Protein AF-A0A523Q038-F1 (afdb_monomer_lite)

Structure (mmCIF, N/CA/C/O backbone):
data_AF-A0A523Q038-F1
#
_entry.id   AF-A0A523Q038-F1
#
loop_
_atom_site.group_PDB
_atom_site.id
_atom_site.type_symbol
_atom_site.label_atom_id
_atom_site.label_alt_id
_atom_site.label_comp_id
_atom_site.label_asym_id
_atom_site.label_entity_id
_atom_site.label_seq_id
_atom_site.pdbx_PDB_ins_code
_atom_site.Cartn_x
_atom_site.Cartn_y
_atom_site.Cartn_z
_atom_site.occupancy
_atom_site.B_iso_or_equiv
_atom_site.auth_seq_id
_atom_site.auth_comp_id
_atom_site.auth_asym_id
_atom_site.auth_atom_id
_atom_site.pdbx_PDB_model_num
ATOM 1 N N . MET A 1 1 ? 17.035 8.310 3.390 1.00 38.12 1 MET A N 1
ATOM 2 C CA . MET A 1 1 ? 17.484 6.929 3.120 1.00 38.12 1 MET A CA 1
ATOM 3 C C . MET A 1 1 ? 16.239 6.077 2.924 1.00 38.12 1 MET A C 1
ATOM 5 O O . MET A 1 1 ? 15.347 6.173 3.760 1.00 38.12 1 MET A O 1
ATOM 9 N N . LEU A 1 2 ? 16.125 5.343 1.808 1.00 38.75 2 LEU A N 1
ATOM 10 C CA . LEU A 1 2 ? 15.128 4.269 1.691 1.00 38.75 2 LEU A CA 1
ATOM 11 C C . LEU A 1 2 ? 15.397 3.254 2.815 1.00 38.75 2 LEU A C 1
ATOM 13 O O . LEU A 1 2 ? 16.557 3.040 3.157 1.00 38.75 2 LEU A O 1
ATOM 17 N N . ASN A 1 3 ? 14.339 2.700 3.413 1.00 50.47 3 ASN A N 1
ATOM 18 C CA . ASN A 1 3 ? 14.420 1.778 4.552 1.00 50.47 3 ASN A CA 1
ATOM 19 C C . ASN A 1 3 ? 15.480 0.688 4.324 1.00 50.47 3 ASN A C 1
ATOM 21 O O . ASN A 1 3 ? 15.576 0.169 3.209 1.00 50.47 3 ASN A O 1
ATOM 25 N N . ALA A 1 4 ? 16.228 0.338 5.378 1.00 48.00 4 ALA A N 1
ATOM 26 C CA . ALA A 1 4 ? 17.200 -0.755 5.343 1.00 48.00 4 ALA A CA 1
ATOM 27 C C . ALA A 1 4 ? 16.558 -2.026 4.764 1.00 48.00 4 ALA A C 1
ATOM 29 O O . ALA A 1 4 ? 15.355 -2.248 4.936 1.00 48.00 4 ALA A O 1
ATOM 30 N N . ALA A 1 5 ? 17.325 -2.812 4.014 1.00 51.38 5 ALA A N 1
ATOM 31 C CA . ALA A 1 5 ? 16.847 -4.068 3.453 1.00 51.38 5 ALA A CA 1
ATOM 32 C C . ALA A 1 5 ? 16.544 -5.073 4.575 1.00 51.38 5 ALA A C 1
ATOM 34 O O . ALA A 1 5 ? 17.191 -5.055 5.620 1.00 51.38 5 ALA A O 1
ATOM 35 N N . ASN A 1 6 ? 15.558 -5.941 4.361 1.00 57.84 6 ASN A N 1
ATOM 36 C CA . ASN A 1 6 ? 15.314 -7.064 5.256 1.00 57.84 6 ASN A CA 1
ATOM 37 C C . ASN A 1 6 ? 16.495 -8.043 5.132 1.00 57.84 6 ASN A C 1
ATOM 39 O O . ASN A 1 6 ? 16.760 -8.549 4.042 1.00 57.84 6 ASN A O 1
ATOM 43 N N . GLU A 1 7 ? 17.184 -8.316 6.242 1.00 57.38 7 GLU A N 1
ATOM 44 C CA . GLU A 1 7 ? 18.430 -9.102 6.277 1.00 57.38 7 GLU A CA 1
ATOM 45 C C . GLU A 1 7 ? 18.273 -10.540 5.757 1.00 57.38 7 GLU A C 1
ATOM 47 O O . GLU A 1 7 ? 19.226 -11.112 5.240 1.00 57.38 7 GLU A O 1
ATOM 52 N N . ASN A 1 8 ? 17.062 -11.102 5.809 1.00 53.38 8 ASN A N 1
ATOM 53 C CA . ASN A 1 8 ? 16.779 -12.461 5.343 1.00 53.38 8 ASN A CA 1
ATOM 54 C C . ASN A 1 8 ? 16.465 -12.538 3.841 1.00 53.38 8 ASN A C 1
ATOM 56 O O . ASN A 1 8 ? 16.474 -13.626 3.273 1.00 53.38 8 ASN A O 1
ATOM 60 N N . THR A 1 9 ? 16.134 -11.414 3.195 1.00 50.66 9 THR A N 1
ATOM 61 C CA . THR A 1 9 ? 15.661 -11.403 1.794 1.00 50.66 9 THR A CA 1
ATOM 62 C C . THR A 1 9 ? 16.436 -10.454 0.882 1.00 50.66 9 THR A C 1
ATOM 64 O O . THR A 1 9 ? 16.303 -10.550 -0.334 1.00 50.66 9 THR A O 1
ATOM 67 N N . GLY A 1 10 ? 17.218 -9.512 1.424 1.00 49.88 10 GLY A N 1
ATOM 68 C CA . GLY A 1 10 ? 17.968 -8.504 0.659 1.00 49.88 10 GLY A CA 1
ATOM 69 C C . GLY A 1 10 ? 17.097 -7.478 -0.082 1.00 49.88 10 GLY A C 1
ATOM 70 O O . GLY A 1 10 ? 17.608 -6.513 -0.647 1.00 49.88 10 GLY A O 1
ATOM 71 N N . LEU A 1 11 ? 15.775 -7.651 -0.061 1.00 49.03 11 LEU A N 1
ATOM 72 C CA . LEU A 1 11 ? 14.808 -6.709 -0.603 1.00 49.03 11 LEU A CA 1
ATOM 73 C C . LEU A 1 11 ? 14.642 -5.537 0.374 1.00 49.03 11 LEU A C 1
ATOM 75 O O . LEU A 1 11 ? 14.868 -5.711 1.577 1.00 49.03 11 LEU A O 1
ATOM 79 N N . PRO A 1 12 ? 14.212 -4.341 -0.085 1.00 53.66 12 PRO A N 1
ATOM 80 C CA . PRO A 1 12 ? 13.789 -3.288 0.837 1.00 53.66 12 PRO A CA 1
ATOM 81 C C . PRO A 1 12 ? 12.841 -3.902 1.876 1.00 53.66 12 PRO A C 1
ATOM 83 O O . PRO A 1 12 ? 12.113 -4.826 1.524 1.00 53.66 12 PRO A O 1
ATOM 86 N N . THR A 1 13 ? 12.754 -3.390 3.107 1.00 53.22 13 THR A N 1
ATOM 87 C CA . THR A 1 13 ? 11.785 -3.866 4.139 1.00 53.22 13 THR A CA 1
ATOM 88 C C . THR A 1 13 ? 10.290 -3.719 3.722 1.00 53.22 13 THR A C 1
ATOM 90 O O . THR A 1 13 ? 9.388 -3.737 4.547 1.00 53.22 13 THR A O 1
ATOM 93 N N . GLN A 1 14 ? 10.035 -3.528 2.419 1.00 59.28 14 GLN A N 1
ATOM 94 C CA . GLN A 1 14 ? 8.834 -3.736 1.614 1.00 59.28 14 GLN A CA 1
ATOM 95 C C . GLN A 1 14 ? 7.544 -3.726 2.410 1.00 59.28 14 GLN A C 1
ATOM 97 O O . GLN A 1 14 ? 7.105 -4.761 2.891 1.00 59.28 14 GLN A O 1
ATOM 102 N N . MET A 1 15 ? 6.942 -2.531 2.451 1.00 67.94 15 MET A N 1
ATOM 103 C CA . MET A 1 15 ? 5.512 -2.223 2.549 1.00 67.94 15 MET A CA 1
ATOM 104 C C . MET A 1 15 ? 4.606 -3.355 3.057 1.00 67.94 15 MET A C 1
ATOM 106 O O . MET A 1 15 ? 3.606 -3.631 2.402 1.00 67.94 15 MET A O 1
ATOM 110 N N . SER A 1 16 ? 4.903 -4.039 4.163 1.00 76.75 16 SER A N 1
ATOM 111 C CA . SER A 1 16 ? 4.009 -5.083 4.670 1.00 76.75 16 SER A CA 1
ATOM 112 C C . SER A 1 16 ? 2.642 -4.456 4.938 1.00 76.75 16 SER A C 1
ATOM 114 O O . SER A 1 16 ? 2.546 -3.239 5.134 1.00 76.75 16 SER A O 1
ATOM 116 N N . MET A 1 17 ? 1.563 -5.243 4.922 1.00 82.81 17 MET A N 1
ATOM 117 C CA . MET A 1 17 ? 0.255 -4.655 5.230 1.00 82.81 17 MET A CA 1
ATOM 118 C C . MET A 1 17 ? 0.255 -3.972 6.601 1.00 82.81 17 MET A C 1
ATOM 120 O O . MET A 1 17 ? -0.293 -2.879 6.730 1.00 82.81 17 MET A O 1
ATOM 124 N N . ASP A 1 18 ? 0.954 -4.543 7.580 1.00 83.56 18 ASP A N 1
ATOM 125 C CA . ASP A 1 18 ? 1.112 -3.932 8.898 1.00 83.56 18 ASP A CA 1
ATOM 126 C C . ASP A 1 18 ? 1.872 -2.608 8.826 1.00 83.56 18 ASP A C 1
ATOM 128 O O . ASP A 1 18 ? 1.383 -1.597 9.330 1.00 83.56 18 ASP A O 1
ATOM 132 N N . TRP A 1 19 ? 2.991 -2.552 8.094 1.00 83.31 19 TRP A N 1
ATOM 133 C CA . TRP A 1 19 ? 3.725 -1.303 7.883 1.00 83.31 19 TRP A CA 1
ATOM 134 C C . TRP A 1 19 ? 2.856 -0.231 7.212 1.00 83.31 19 TRP A C 1
ATOM 136 O O . TRP A 1 19 ? 2.914 0.938 7.594 1.00 83.31 19 TRP A O 1
ATOM 146 N N . VAL A 1 20 ? 2.011 -0.602 6.242 1.00 85.88 20 VAL A N 1
ATOM 147 C CA . VAL A 1 20 ? 1.094 0.340 5.580 1.00 85.88 20 VAL A CA 1
ATOM 148 C C . VAL A 1 20 ? 0.145 0.977 6.595 1.00 85.88 20 VAL A C 1
ATOM 150 O O . VAL A 1 20 ? -0.023 2.198 6.597 1.00 85.88 20 VAL A O 1
ATOM 153 N N . PHE A 1 21 ? -0.449 0.204 7.500 1.00 89.25 21 PHE A N 1
ATOM 154 C CA . PHE A 1 21 ?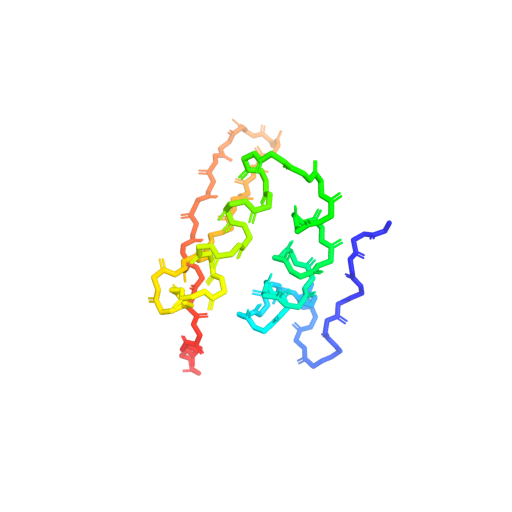 -1.368 0.777 8.484 1.00 89.25 21 PHE A CA 1
ATOM 155 C C . PHE A 1 21 ? -0.645 1.521 9.606 1.00 89.25 21 PHE A C 1
ATOM 157 O O . PHE A 1 21 ? -1.052 2.628 9.963 1.00 89.25 21 PHE A O 1
ATOM 164 N N . GLU A 1 22 ? 0.441 0.965 10.136 1.00 86.62 22 GLU A N 1
ATOM 165 C CA . GLU A 1 22 ? 1.192 1.578 11.230 1.00 86.62 22 GLU A CA 1
ATOM 166 C C . GLU A 1 22 ? 1.910 2.858 10.811 1.00 86.62 22 GLU A C 1
ATOM 168 O O . GLU A 1 22 ? 1.951 3.825 11.572 1.00 86.62 22 GLU A O 1
ATOM 173 N N . HIS A 1 23 ? 2.488 2.879 9.611 1.00 84.62 23 HIS A N 1
ATOM 174 C CA . HIS A 1 23 ? 3.290 3.999 9.145 1.00 84.62 23 HIS A CA 1
ATOM 175 C C . HIS A 1 23 ? 2.484 4.960 8.273 1.00 84.62 23 HIS A C 1
ATOM 177 O O . HIS A 1 23 ? 2.458 6.161 8.541 1.00 84.62 23 HIS A O 1
ATOM 183 N N . VAL A 1 24 ? 1.807 4.468 7.233 1.00 86.75 24 VAL A N 1
ATOM 184 C CA . VAL A 1 24 ? 1.138 5.354 6.268 1.00 86.75 24 VAL A CA 1
ATOM 185 C C . VAL A 1 24 ? -0.157 5.906 6.856 1.00 86.75 24 VAL A C 1
ATOM 187 O O . VAL A 1 24 ? -0.306 7.125 6.953 1.00 86.75 24 VAL A O 1
ATOM 190 N N . ALA A 1 25 ? -1.071 5.045 7.307 1.00 88.31 25 ALA A N 1
ATOM 191 C CA . ALA A 1 25 ? -2.349 5.510 7.846 1.00 88.31 25 ALA A CA 1
ATOM 192 C C . ALA A 1 25 ? -2.166 6.228 9.196 1.00 88.31 25 ALA A C 1
ATOM 194 O O . ALA A 1 25 ? -2.494 7.409 9.312 1.00 88.31 25 ALA A O 1
ATOM 195 N N . ASN A 1 26 ? -1.570 5.550 10.182 1.00 87.62 26 ASN A N 1
ATOM 196 C CA . ASN A 1 26 ? -1.532 6.013 11.573 1.00 87.62 26 ASN A CA 1
ATOM 197 C C . ASN A 1 26 ? -0.461 7.063 11.890 1.00 87.62 26 ASN A C 1
ATOM 199 O O . ASN A 1 26 ? -0.581 7.737 12.907 1.00 87.62 26 ASN A O 1
ATOM 203 N N . LYS A 1 27 ? 0.592 7.210 11.074 1.00 84.38 27 LYS A N 1
ATOM 204 C CA . LYS A 1 27 ? 1.680 8.171 11.353 1.00 84.38 27 LYS A CA 1
ATOM 205 C C . LYS A 1 27 ? 1.836 9.262 10.305 1.00 84.38 27 LYS A C 1
ATOM 207 O O . LYS A 1 27 ? 2.343 10.330 10.633 1.00 84.38 27 LYS A O 1
ATOM 212 N N . LYS A 1 28 ? 1.433 9.025 9.055 1.00 88.44 28 LYS A N 1
ATOM 213 C CA . LYS A 1 28 ? 1.608 10.006 7.974 1.00 88.44 28 LYS A CA 1
ATOM 214 C C . LYS A 1 28 ? 0.312 10.710 7.607 1.00 88.44 28 LYS A C 1
ATOM 216 O O . LYS A 1 28 ? 0.310 11.931 7.538 1.00 88.44 28 LYS A O 1
ATOM 221 N N . LEU A 1 29 ? -0.770 9.970 7.379 1.00 91.69 29 LEU A N 1
ATOM 222 C CA . LEU A 1 29 ? -2.016 10.541 6.865 1.00 91.69 29 LEU A CA 1
ATOM 223 C C . LEU A 1 29 ? -2.917 11.107 7.965 1.00 91.69 29 LEU A C 1
ATOM 225 O O . LEU A 1 29 ? -3.498 12.175 7.780 1.00 91.69 29 LEU A O 1
ATOM 229 N N . ILE A 1 30 ? -3.023 10.432 9.115 1.00 92.69 30 ILE A N 1
ATOM 230 C CA . ILE A 1 30 ? -4.001 10.813 10.144 1.00 92.69 30 ILE A CA 1
ATOM 231 C C . ILE A 1 30 ? -3.754 12.209 10.735 1.00 92.69 30 ILE A C 1
ATOM 233 O O . ILE A 1 30 ? -4.711 12.921 11.035 1.00 92.69 30 ILE A O 1
ATOM 237 N N . P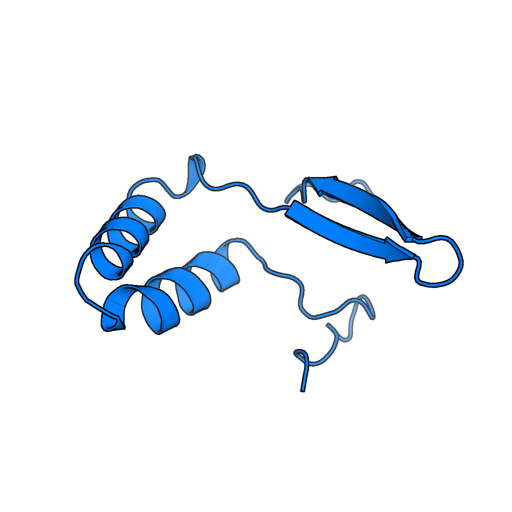HE A 1 31 ? -2.490 12.633 10.806 1.00 91.31 31 PHE A N 1
ATOM 238 C CA . PHE A 1 31 ? -2.072 13.927 11.356 1.00 91.31 31 PHE A CA 1
ATOM 239 C C . PHE A 1 31 ? -2.081 15.082 10.342 1.00 91.31 31 PHE A C 1
ATOM 241 O O . PHE A 1 31 ? -1.788 16.212 10.715 1.00 91.31 31 PHE A O 1
ATOM 248 N N . GLN A 1 32 ? -2.408 14.834 9.068 1.00 91.31 32 GLN A N 1
ATOM 249 C CA . GLN A 1 32 ? -2.415 15.878 8.030 1.00 91.31 32 GLN A CA 1
ATOM 250 C C . GLN A 1 32 ? -3.725 16.681 7.958 1.00 91.31 32 GLN A C 1
ATOM 252 O O . GLN A 1 32 ? -3.788 17.673 7.236 1.00 91.31 32 GLN A O 1
ATOM 257 N N . GLY A 1 33 ? -4.761 16.281 8.699 1.00 91.25 33 GLY A N 1
ATOM 258 C CA . GLY A 1 33 ? -6.061 16.951 8.698 1.00 91.25 33 GLY A CA 1
ATOM 259 C C . GLY A 1 33 ? -6.878 16.722 7.419 1.00 91.25 33 GLY A C 1
ATOM 260 O O . GLY A 1 33 ? -6.453 16.054 6.470 1.00 91.25 33 GLY A O 1
ATOM 261 N N . GLY A 1 34 ? -8.095 17.277 7.403 1.00 95.56 34 GLY A N 1
ATOM 262 C CA . GLY A 1 34 ? -8.981 17.296 6.234 1.00 95.56 34 GLY A CA 1
ATOM 263 C C . GLY A 1 34 ? -9.209 15.921 5.593 1.00 95.56 34 GLY A C 1
ATOM 264 O O . GLY A 1 34 ? -9.472 14.923 6.269 1.00 95.56 34 GLY A O 1
ATOM 265 N N . GLU A 1 35 ? -9.094 15.865 4.267 1.00 95.62 35 GLU A N 1
ATOM 266 C CA . GLU A 1 35 ? -9.291 14.639 3.481 1.00 95.62 35 GLU A CA 1
ATOM 267 C C . GLU A 1 35 ? -8.248 13.550 3.777 1.00 95.62 35 GLU A C 1
ATOM 269 O O . GLU A 1 35 ? -8.531 12.361 3.631 1.00 95.62 35 GLU A O 1
ATOM 274 N N . LYS A 1 36 ? -7.050 13.918 4.249 1.00 94.62 36 LYS A N 1
ATOM 275 C CA . LYS A 1 36 ? -5.990 12.948 4.563 1.00 94.62 36 LYS A CA 1
ATOM 276 C C . LYS A 1 36 ? -6.317 12.148 5.823 1.00 94.62 36 LYS A C 1
ATOM 278 O O . LYS A 1 36 ? -6.159 10.928 5.821 1.00 94.62 36 LYS A O 1
ATOM 283 N N . THR A 1 37 ? -6.881 12.791 6.845 1.00 95.81 37 THR A N 1
ATOM 284 C CA . THR A 1 37 ? -7.401 12.097 8.035 1.00 95.81 37 THR A CA 1
ATOM 285 C C . THR A 1 37 ? -8.584 11.191 7.681 1.00 95.81 37 THR A C 1
ATOM 287 O O . THR A 1 37 ? -8.643 10.052 8.145 1.00 95.81 37 THR A O 1
ATOM 290 N N . LYS A 1 38 ? -9.506 11.645 6.818 1.00 96.19 38 LYS A N 1
ATOM 291 C CA . LYS A 1 38 ? -10.634 10.813 6.353 1.00 96.19 38 LYS A CA 1
ATOM 292 C C . LYS A 1 38 ? -10.148 9.563 5.616 1.00 96.19 38 LYS A C 1
ATOM 294 O O . LYS A 1 38 ? -10.635 8.468 5.894 1.00 96.19 38 LYS A O 1
ATOM 299 N N . LEU A 1 39 ? -9.153 9.713 4.740 1.00 94.50 39 LEU A N 1
ATOM 300 C CA . LEU A 1 39 ? -8.521 8.596 4.044 1.00 94.50 39 LEU A CA 1
ATOM 301 C C . LEU A 1 39 ? -7.844 7.625 5.021 1.00 94.50 39 LEU A C 1
ATOM 303 O O . LEU A 1 39 ? -8.072 6.422 4.920 1.00 94.50 39 LEU A O 1
ATOM 307 N N . ALA A 1 40 ? -7.078 8.127 5.995 1.00 94.81 40 ALA A N 1
ATOM 308 C CA . ALA A 1 40 ? -6.455 7.290 7.023 1.00 94.81 40 ALA A CA 1
ATOM 309 C C . ALA A 1 40 ? -7.499 6.441 7.766 1.00 94.81 40 ALA A C 1
ATOM 311 O O . ALA A 1 4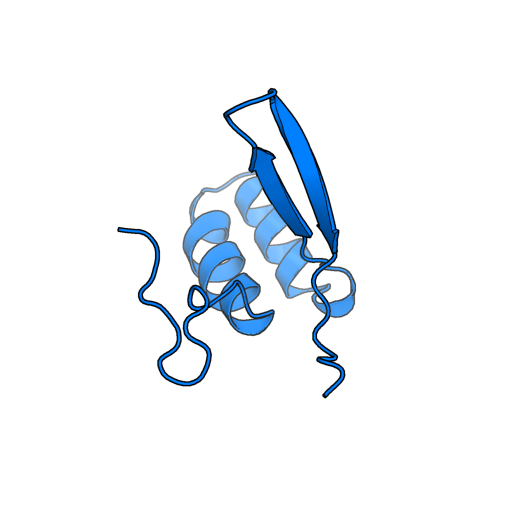0 ? -7.365 5.220 7.853 1.00 94.81 40 ALA A O 1
ATOM 312 N N . ASN A 1 41 ? -8.586 7.069 8.221 1.00 95.25 41 ASN A N 1
ATOM 313 C CA . ASN A 1 41 ? -9.681 6.384 8.907 1.00 95.25 41 ASN A CA 1
ATOM 314 C C . ASN A 1 41 ? -10.365 5.339 8.013 1.00 95.25 41 ASN A C 1
ATOM 316 O O . ASN A 1 41 ? -10.666 4.234 8.469 1.00 95.25 41 ASN A O 1
ATOM 320 N N . ALA A 1 42 ? -10.580 5.651 6.731 1.00 95.00 42 ALA A N 1
ATOM 321 C CA . ALA A 1 42 ? -11.157 4.712 5.775 1.00 95.00 42 ALA A CA 1
ATOM 322 C C . ALA A 1 42 ? -10.253 3.490 5.545 1.00 95.00 42 ALA A C 1
ATOM 324 O O . ALA A 1 42 ? -10.760 2.367 5.525 1.00 95.00 42 ALA A O 1
ATOM 325 N N . MET A 1 43 ? -8.935 3.694 5.436 1.00 93.62 43 MET A N 1
ATOM 326 C CA . MET A 1 43 ? -7.947 2.617 5.318 1.00 93.62 43 MET A CA 1
ATOM 327 C C . MET A 1 43 ? -7.952 1.712 6.555 1.00 93.62 43 MET A C 1
ATOM 329 O O . MET A 1 43 ? -8.020 0.494 6.420 1.00 93.62 43 MET A O 1
ATOM 333 N N . ILE A 1 44 ? -7.928 2.295 7.760 1.00 91.94 44 ILE A N 1
ATOM 334 C CA . ILE A 1 44 ? -7.910 1.546 9.029 1.00 91.94 44 ILE A CA 1
ATOM 335 C C . ILE A 1 44 ? -9.195 0.730 9.206 1.00 91.94 44 ILE A C 1
ATOM 337 O O . ILE A 1 44 ? -9.135 -0.418 9.638 1.00 91.94 44 ILE A O 1
ATOM 341 N N . LYS A 1 45 ? -10.356 1.299 8.855 1.00 94.56 45 LYS A N 1
ATOM 342 C CA . LYS A 1 45 ? -11.654 0.618 8.968 1.00 94.56 45 LYS A CA 1
ATOM 343 C C . LYS A 1 45 ? -11.830 -0.498 7.934 1.00 94.56 45 LYS A C 1
ATOM 345 O O . LYS A 1 45 ? -12.519 -1.473 8.207 1.00 94.56 45 LYS A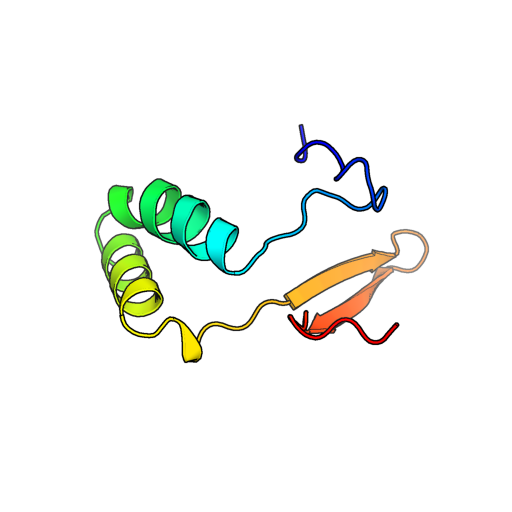 O 1
ATOM 350 N N . ASN A 1 46 ? -11.227 -0.361 6.754 1.00 93.06 46 ASN A N 1
ATOM 351 C CA . ASN A 1 46 ? -11.414 -1.278 5.629 1.00 93.06 46 ASN A CA 1
ATOM 352 C C . ASN A 1 46 ? -10.096 -1.945 5.215 1.00 93.06 46 ASN A C 1
ATOM 354 O O . ASN A 1 46 ? -9.761 -1.964 4.030 1.00 93.06 46 ASN A O 1
ATOM 358 N N . LYS A 1 47 ? -9.339 -2.492 6.178 1.00 89.75 47 LYS A N 1
ATOM 359 C CA . LYS A 1 47 ? -7.998 -3.045 5.913 1.00 89.75 47 LYS A CA 1
ATOM 360 C C . LYS A 1 47 ? -7.972 -4.074 4.779 1.00 89.75 47 LYS A C 1
ATOM 362 O O . LYS A 1 47 ? -7.050 -4.077 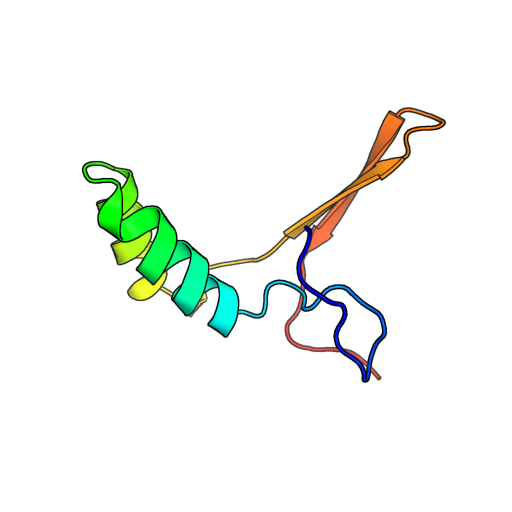3.974 1.00 89.75 47 LYS A O 1
ATOM 367 N N . ASN A 1 48 ? -9.007 -4.907 4.692 1.00 88.56 48 ASN A N 1
ATOM 368 C CA . ASN A 1 48 ? -9.167 -5.953 3.680 1.00 88.56 48 ASN A CA 1
ATOM 369 C C . ASN A 1 48 ? -9.430 -5.431 2.256 1.00 88.56 48 ASN A C 1
ATOM 371 O O . ASN A 1 48 ? -9.399 -6.217 1.317 1.00 88.56 48 ASN A O 1
ATOM 375 N N . LYS A 1 49 ? -9.717 -4.136 2.090 1.00 90.19 49 LYS A N 1
ATOM 376 C CA . LYS A 1 49 ? -9.907 -3.490 0.782 1.00 90.19 49 LYS A CA 1
ATOM 377 C C . LYS A 1 49 ? -8.668 -2.727 0.311 1.00 90.19 49 LYS A C 1
ATOM 379 O O . LYS A 1 49 ? -8.693 -2.143 -0.767 1.00 90.19 49 LYS A O 1
ATOM 384 N N . VAL A 1 50 ? -7.616 -2.670 1.128 1.00 89.25 50 VAL A N 1
ATOM 385 C CA . VAL A 1 50 ? -6.377 -1.974 0.779 1.00 89.25 50 VAL A CA 1
ATOM 386 C C . VAL A 1 50 ? -5.476 -2.923 0.002 1.00 89.25 50 VAL A C 1
ATOM 388 O O . VAL A 1 50 ? -5.102 -3.984 0.496 1.00 89.25 50 VAL A O 1
ATOM 391 N N . GLU A 1 51 ? -5.099 -2.509 -1.203 1.00 87.94 51 GLU A N 1
ATOM 392 C CA . GLU A 1 51 ? -4.171 -3.236 -2.063 1.00 87.94 51 GLU A CA 1
ATOM 393 C C . GLU A 1 51 ? -2.844 -2.485 -2.183 1.00 87.94 51 GLU A C 1
ATOM 395 O O . GLU A 1 51 ? -2.781 -1.262 -2.033 1.00 87.94 51 GLU A O 1
ATOM 400 N N . ARG A 1 52 ? -1.768 -3.227 -2.447 1.00 85.94 52 ARG A N 1
ATOM 401 C CA . ARG A 1 52 ? -0.414 -2.687 -2.572 1.00 85.94 52 ARG A CA 1
ATOM 402 C C . ARG A 1 52 ? 0.117 -2.946 -3.970 1.00 85.94 52 ARG A C 1
ATOM 404 O O . ARG A 1 52 ? -0.031 -4.046 -4.497 1.00 85.94 52 ARG A O 1
ATOM 411 N N . PHE A 1 53 ? 0.789 -1.951 -4.530 1.00 85.75 53 PHE A N 1
ATOM 412 C CA . PHE A 1 53 ? 1.399 -2.027 -5.851 1.00 85.75 53 PHE A CA 1
ATOM 413 C C . PHE A 1 53 ? 2.822 -1.483 -5.796 1.00 85.75 53 PHE A C 1
ATOM 415 O O . PHE A 1 53 ? 3.112 -0.561 -5.031 1.00 85.75 53 PHE A O 1
ATOM 422 N N . VAL A 1 54 ? 3.697 -2.048 -6.621 1.00 83.44 54 VAL A N 1
ATOM 423 C CA . VAL A 1 54 ? 5.035 -1.520 -6.890 1.00 83.44 54 VAL A CA 1
ATOM 424 C C . VAL A 1 54 ? 5.088 -1.097 -8.342 1.00 83.44 54 VAL A C 1
ATOM 426 O O . VAL A 1 54 ? 4.670 -1.837 -9.232 1.00 83.44 54 VAL A O 1
ATOM 429 N N . PHE A 1 55 ? 5.616 0.101 -8.551 1.00 83.69 55 PHE A N 1
ATOM 430 C CA . PHE A 1 55 ? 5.901 0.635 -9.865 1.00 83.69 55 PHE A CA 1
ATOM 431 C C . PHE A 1 55 ? 7.406 0.853 -10.000 1.00 83.69 55 PHE A C 1
ATOM 433 O O . PHE A 1 55 ? 8.024 1.453 -9.117 1.00 83.69 55 PHE A O 1
ATOM 440 N N . ALA A 1 56 ? 7.986 0.362 -11.087 1.00 85.62 56 ALA A N 1
ATOM 441 C CA . ALA A 1 56 ? 9.384 0.565 -11.435 1.00 85.62 56 ALA A CA 1
ATOM 442 C C . ALA A 1 56 ? 9.474 1.191 -12.827 1.00 85.62 56 ALA A C 1
ATOM 444 O O . ALA A 1 56 ? 8.692 0.849 -13.707 1.00 85.62 56 ALA A O 1
ATOM 445 N N . ILE A 1 57 ? 10.426 2.103 -13.013 1.00 89.44 57 ILE A N 1
ATOM 446 C CA . ILE A 1 57 ? 10.755 2.669 -14.323 1.00 89.44 57 ILE A CA 1
ATOM 447 C C . ILE A 1 57 ? 12.167 2.215 -14.665 1.00 89.44 57 ILE A C 1
ATOM 449 O O . ILE A 1 57 ? 13.097 2.483 -13.897 1.00 89.44 57 ILE A O 1
ATOM 453 N N . ASP A 1 58 ? 12.321 1.568 -15.813 1.00 89.06 58 ASP A N 1
ATOM 454 C CA . ASP A 1 58 ? 13.621 1.409 -16.442 1.00 89.06 58 ASP A CA 1
ATOM 455 C C . ASP A 1 58 ? 14.028 2.752 -17.053 1.00 89.06 58 ASP A C 1
ATOM 457 O O . ASP A 1 58 ? 13.327 3.355 -17.862 1.00 89.06 58 ASP A O 1
ATOM 461 N N . LYS A 1 59 ? 15.154 3.282 -16.580 1.00 92.88 59 LYS A N 1
ATOM 462 C CA . LYS A 1 59 ? 15.653 4.597 -16.991 1.00 92.88 59 LYS A CA 1
ATOM 463 C C . LYS A 1 59 ? 16.410 4.554 -18.315 1.00 92.88 59 LYS A C 1
ATOM 465 O O . LYS A 1 59 ? 16.748 5.618 -18.825 1.00 92.88 59 LYS A O 1
ATOM 470 N N . THR A 1 60 ? 16.727 3.367 -18.827 1.00 94.31 60 THR A N 1
ATOM 471 C CA . THR A 1 60 ? 17.452 3.208 -20.090 1.00 94.31 60 THR A CA 1
ATOM 472 C C . THR A 1 60 ? 16.539 3.448 -21.286 1.00 94.31 60 THR A C 1
ATOM 474 O O . THR A 1 60 ? 16.952 4.096 -22.244 1.00 94.31 60 THR A O 1
ATOM 477 N N . ASP A 1 61 ? 15.287 3.000 -21.196 1.00 95.25 61 ASP A N 1
ATOM 478 C CA . ASP A 1 61 ? 14.297 3.060 -22.272 1.00 95.25 61 ASP A CA 1
ATOM 479 C C . ASP A 1 61 ? 12.985 3.765 -21.869 1.00 95.25 61 ASP A C 1
ATOM 481 O O . ASP A 1 61 ? 12.146 4.050 -22.721 1.00 95.25 61 ASP A O 1
ATOM 485 N N . GLY A 1 62 ? 12.811 4.096 -20.586 1.00 92.81 62 GLY A N 1
ATOM 486 C CA . GLY A 1 62 ? 11.598 4.717 -20.053 1.00 92.81 62 GLY A CA 1
ATOM 487 C C . GLY A 1 62 ? 10.457 3.733 -19.783 1.00 92.81 62 GLY A C 1
ATOM 488 O O . GLY A 1 62 ? 9.357 4.173 -19.435 1.00 92.81 62 GLY A O 1
ATOM 489 N N . SER A 1 63 ? 10.685 2.424 -19.922 1.00 92.81 63 SER A N 1
ATOM 490 C CA . SER A 1 63 ? 9.665 1.396 -19.723 1.00 92.81 63 SER A CA 1
ATOM 491 C C . SER A 1 63 ? 9.175 1.361 -18.275 1.00 92.81 63 SER A C 1
ATOM 493 O O . SER A 1 63 ? 9.957 1.379 -17.324 1.00 92.81 63 SER A O 1
ATOM 495 N N . GLY A 1 64 ? 7.854 1.291 -18.094 1.00 90.62 64 GLY A N 1
ATOM 496 C CA . GLY A 1 64 ? 7.206 1.202 -16.787 1.00 90.62 64 GLY A CA 1
ATOM 497 C C . GLY A 1 64 ? 6.713 -0.211 -16.480 1.00 90.62 64 GLY A C 1
ATOM 498 O O . GLY A 1 64 ? 6.027 -0.824 -17.292 1.00 90.62 64 GLY A O 1
ATOM 499 N N . TYR A 1 65 ? 6.990 -0.696 -15.274 1.00 85.31 65 TYR A N 1
ATOM 500 C CA . TYR A 1 65 ? 6.568 -2.002 -14.774 1.00 85.31 65 TYR A CA 1
ATOM 501 C C . TYR A 1 65 ? 5.668 -1.817 -13.561 1.00 85.31 65 TYR A C 1
ATOM 503 O O . TYR A 1 65 ? 6.039 -1.122 -12.615 1.00 85.31 65 TYR A O 1
ATOM 511 N N . PHE A 1 66 ? 4.495 -2.448 -13.573 1.00 87.69 66 PHE A N 1
ATOM 512 C CA . PHE A 1 66 ? 3.502 -2.331 -12.509 1.00 87.69 66 PHE A CA 1
ATOM 513 C C . PHE A 1 66 ? 3.098 -3.711 -11.996 1.00 87.69 66 PHE A C 1
ATOM 515 O O . PHE A 1 66 ? 2.559 -4.524 -12.744 1.00 87.69 66 PHE A O 1
ATOM 522 N N . THR A 1 67 ? 3.327 -3.959 -10.707 1.00 85.56 67 THR A N 1
ATOM 523 C CA . THR A 1 67 ? 3.087 -5.267 -10.087 1.00 85.56 67 THR A CA 1
ATOM 524 C C . THR A 1 67 ? 2.273 -5.115 -8.813 1.00 85.56 67 THR A C 1
ATOM 526 O O . THR A 1 67 ? 2.642 -4.368 -7.904 1.00 85.56 67 THR A O 1
ATOM 529 N N . LYS A 1 68 ? 1.170 -5.865 -8.719 1.00 85.31 68 LYS A N 1
ATOM 530 C CA . LYS A 1 68 ? 0.412 -6.019 -7.474 1.00 85.31 68 LYS A CA 1
ATOM 531 C C . LYS A 1 68 ? 1.212 -6.872 -6.491 1.00 85.31 68 LYS A C 1
ATOM 533 O O . LYS A 1 68 ? 1.644 -7.968 -6.836 1.00 85.31 68 LYS A O 1
ATOM 538 N N . LEU A 1 69 ? 1.391 -6.382 -5.268 1.00 80.56 69 LEU A N 1
ATOM 539 C CA . LEU A 1 69 ? 2.042 -7.144 -4.207 1.00 80.56 69 LEU A CA 1
ATOM 540 C C . LEU A 1 69 ? 1.037 -8.079 -3.536 1.00 80.56 69 LEU A C 1
ATOM 542 O O . LEU A 1 69 ? -0.031 -7.653 -3.094 1.00 80.56 69 LEU A O 1
ATOM 546 N N . SER A 1 70 ? 1.424 -9.346 -3.424 1.00 74.44 70 SER A N 1
ATOM 547 C CA . SER A 1 70 ? 0.706 -10.360 -2.656 1.00 74.44 70 SER A CA 1
ATOM 548 C C . SER A 1 70 ? 1.274 -10.466 -1.236 1.00 74.44 70 SER A C 1
ATOM 550 O O . SER A 1 70 ? 2.418 -10.082 -0.982 1.00 74.44 70 SER A O 1
ATOM 552 N N . ASN A 1 71 ? 0.468 -10.975 -0.303 1.00 68.81 71 ASN A N 1
ATOM 553 C CA . ASN A 1 71 ? 0.963 -11.501 0.978 1.00 68.81 71 ASN A CA 1
ATOM 554 C C . ASN A 1 71 ? 1.285 -13.005 0.885 1.00 68.81 71 ASN A C 1
ATOM 556 O O . ASN A 1 71 ? 1.901 -13.560 1.788 1.00 68.81 71 ASN A O 1
ATOM 560 N N . GLU A 1 72 ? 0.864 -13.657 -0.198 1.00 63.31 72 GLU A N 1
ATOM 561 C CA . GLU A 1 72 ? 1.157 -15.050 -0.513 1.00 63.31 72 GLU A CA 1
ATOM 562 C C . GLU A 1 72 ? 2.420 -15.091 -1.374 1.00 63.31 72 GLU A C 1
ATOM 564 O O . GLU A 1 72 ? 2.379 -14.830 -2.580 1.00 63.31 72 GLU A O 1
ATOM 569 N N . PHE A 1 73 ? 3.553 -15.375 -0.740 1.00 55.19 73 PHE A N 1
ATOM 570 C CA . PHE A 1 73 ? 4.791 -15.678 -1.445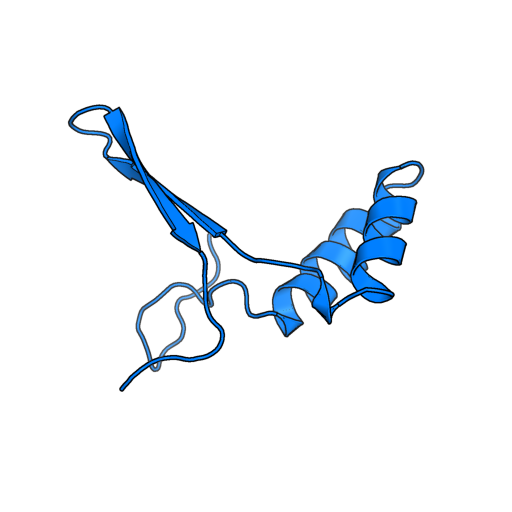 1.00 55.19 73 PHE A CA 1
ATOM 571 C C . PHE A 1 73 ? 4.745 -17.158 -1.831 1.00 55.19 73 PHE A C 1
ATOM 573 O O . PHE A 1 73 ? 4.666 -18.024 -0.961 1.00 55.19 73 PHE A O 1
ATOM 580 N N . LYS A 1 74 ? 4.724 -17.457 -3.134 1.00 47.19 74 LYS A N 1
ATOM 581 C CA . LYS A 1 74 ? 4.922 -18.832 -3.601 1.00 47.19 74 LYS A CA 1
ATOM 582 C C . LYS A 1 74 ? 6.410 -19.149 -3.447 1.00 47.19 74 LYS A C 1
ATOM 584 O O . LYS A 1 74 ? 7.223 -18.441 -4.039 1.00 47.19 74 LYS A O 1
ATOM 589 N N . ASN A 1 75 ? 6.718 -20.143 -2.612 1.00 40.72 75 ASN A N 1
ATOM 590 C CA . ASN A 1 75 ? 8.050 -20.743 -2.509 1.00 40.72 75 ASN A CA 1
ATOM 591 C C . ASN A 1 75 ? 8.414 -21.469 -3.804 1.00 40.72 75 ASN A C 1
ATOM 593 O O . ASN A 1 75 ? 7.491 -22.072 -4.403 1.00 40.72 75 ASN A O 1
#

Radius of gyration: 14.89 Å; chains: 1; bounding box: 30×38×34 Å

Foldseek 3Di:
DQADCDPVPRHRVPDDLVCCLVPVLVPPQCPPDDVSVVVSVVCVVCVVPDWDKDWDADPVVRDIDIDTDDPDDDD

Sequence (75 aa):
MLNAANENTGLPTQMSMDWVFEHVANKKLIFQGGEKTKLANAMIKNKNKVERFVFAIDKTDGSGYFTKLSNEFKN

pLDDT: mean 79.43, std 17.18, range [38.12, 96.19]

Secondary structure (DSSP, 8-state):
-PPPBPTTT-SB-TT-HHHIIIIIIIIIIGGG-HHHHHHHHHHHHTGGG--EEEEEE-TTT--EEEEEEPS----